Protein AF-A0A436RVQ9-F1 (afdb_monomer_lite)

Sequence (102 aa):
MTLFRSNGDRVPAAIQAMAEEARAGRVDRREFLALASAFGASTAFAYGMLGLAAPTKALADEPKKGGTLHVAMSVKAQKDPRTYDWTEMANVTRCWLEPLVR

Secondary structure (DSSP, 8-state):
-------SS---HHHHHHHHHHHTTSS-HHHHHHHHHHTT--HHHHHHHTTPPP--S--PPP-------------PPP--GGG--SHHHHHHHTTTTGGG--

Foldseek 3Di:
DDDDDPPDPDFDPVLLVVLVCVLVVVDPLVVSVVVCVVRPQDQCRSCVSNVHDRDDDDPDPDPDDDDDDDDDDDDDDADDLVPDPDPNNCVVCPPPHNVVDD

Structure (mmCIF, N/CA/C/O backbone):
data_AF-A0A436RVQ9-F1
#
_entry.id   AF-A0A436RVQ9-F1
#
loop_
_atom_site.group_PDB
_atom_site.id
_atom_site.type_symbol
_atom_site.label_atom_id
_atom_site.label_alt_id
_atom_site.label_comp_id
_atom_site.label_asym_id
_atom_site.label_entity_id
_atom_site.label_seq_id
_atom_site.pdbx_PDB_ins_code
_atom_site.Cartn_x
_atom_site.Cartn_y
_atom_site.Cartn_z
_atom_site.occupancy
_atom_site.B_iso_or_equiv
_atom_site.auth_seq_id
_atom_site.auth_comp_id
_atom_site.auth_asym_id
_atom_site.auth_atom_id
_atom_site.pdbx_PDB_model_num
ATOM 1 N N . MET A 1 1 ? -26.306 -10.196 -12.284 1.00 55.06 1 MET A N 1
ATOM 2 C CA . MET A 1 1 ? -26.015 -10.164 -10.834 1.00 55.06 1 MET A CA 1
ATOM 3 C C . MET A 1 1 ? -27.069 -9.313 -10.159 1.00 55.06 1 MET A C 1
ATOM 5 O O . MET A 1 1 ? -27.193 -8.146 -10.504 1.00 55.06 1 MET A O 1
ATOM 9 N N . THR A 1 2 ? -27.851 -9.893 -9.254 1.00 60.16 2 THR A N 1
ATOM 10 C CA . THR A 1 2 ? -28.833 -9.144 -8.464 1.00 60.16 2 THR A CA 1
ATOM 11 C C . THR A 1 2 ? -28.090 -8.424 -7.345 1.00 60.16 2 THR A C 1
ATOM 13 O O . THR A 1 2 ? -27.433 -9.067 -6.530 1.00 60.16 2 THR A O 1
ATOM 16 N N . LEU A 1 3 ? -28.135 -7.093 -7.335 1.00 65.06 3 LEU A N 1
ATOM 17 C CA . LEU A 1 3 ? -27.547 -6.297 -6.260 1.00 65.06 3 LEU A CA 1
ATOM 18 C C . LEU A 1 3 ? -28.546 -6.236 -5.104 1.00 65.06 3 LEU A C 1
ATOM 20 O O . LEU A 1 3 ? -29.609 -5.633 -5.235 1.00 65.06 3 LEU A O 1
ATOM 24 N N . PHE A 1 4 ? -28.209 -6.855 -3.975 1.00 65.81 4 PHE A N 1
ATOM 25 C CA . PHE A 1 4 ? -28.985 -6.721 -2.746 1.00 65.81 4 PHE A CA 1
ATOM 26 C C . PHE A 1 4 ? -28.623 -5.398 -2.065 1.00 65.81 4 PHE A C 1
ATOM 28 O O . PHE A 1 4 ? -27.476 -5.181 -1.681 1.00 65.81 4 PHE A O 1
ATOM 35 N N . ARG A 1 5 ? -29.603 -4.498 -1.930 1.00 63.47 5 ARG A N 1
ATOM 36 C CA . ARG A 1 5 ? -29.487 -3.260 -1.149 1.00 63.47 5 ARG A CA 1
ATOM 37 C C . ARG A 1 5 ? -30.384 -3.354 0.079 1.00 63.47 5 ARG A C 1
ATOM 39 O O . ARG A 1 5 ? -31.573 -3.611 -0.053 1.00 63.47 5 ARG A O 1
ATOM 46 N N . SER A 1 6 ? -29.800 -3.122 1.254 1.00 69.38 6 SER A N 1
ATOM 47 C CA . SER A 1 6 ? -30.512 -3.084 2.540 1.00 69.38 6 SER A CA 1
ATOM 48 C C . SER A 1 6 ? -31.436 -1.859 2.662 1.00 69.38 6 SER A C 1
ATOM 50 O O . SER A 1 6 ? -32.491 -1.956 3.278 1.00 69.38 6 SER A O 1
ATOM 52 N N . ASN A 1 7 ? -31.072 -0.717 2.054 1.00 70.81 7 ASN A N 1
ATOM 53 C CA . ASN A 1 7 ? -31.764 0.583 2.176 1.00 70.81 7 ASN A CA 1
ATOM 54 C C . ASN A 1 7 ? -32.060 1.038 3.626 1.00 70.81 7 ASN A C 1
ATOM 56 O O . ASN A 1 7 ? -32.841 1.965 3.819 1.00 70.81 7 ASN A O 1
ATOM 60 N N . GLY A 1 8 ? -31.456 0.409 4.637 1.00 73.62 8 GLY A N 1
ATOM 61 C CA . GLY A 1 8 ? -31.634 0.756 6.041 1.00 73.62 8 GLY A CA 1
ATOM 62 C C . GLY A 1 8 ? -30.381 1.365 6.658 1.00 73.62 8 GLY A C 1
ATOM 63 O O . GLY A 1 8 ? -29.261 1.029 6.280 1.00 73.62 8 GLY A O 1
ATOM 64 N N . ASP A 1 9 ? -30.582 2.182 7.689 1.00 79.50 9 ASP A N 1
ATOM 65 C CA . ASP A 1 9 ? -29.515 2.842 8.458 1.00 79.50 9 ASP A CA 1
ATOM 66 C C . ASP A 1 9 ? -28.928 1.934 9.558 1.00 79.50 9 ASP A C 1
ATOM 68 O O . ASP A 1 9 ? -28.495 2.391 10.616 1.00 79.50 9 ASP A O 1
ATOM 72 N N . ARG A 1 10 ? -28.981 0.611 9.357 1.00 82.94 10 ARG A N 1
ATOM 73 C CA . ARG A 1 10 ? -28.591 -0.396 10.352 1.00 82.94 10 ARG A CA 1
ATOM 74 C C . ARG A 1 10 ? -27.724 -1.480 9.727 1.00 82.94 10 ARG A C 1
ATOM 76 O O . ARG A 1 10 ? -28.052 -2.025 8.675 1.00 82.94 10 ARG A O 1
ATOM 83 N N . VAL A 1 11 ? -26.659 -1.844 10.434 1.00 87.94 11 VAL A N 1
ATOM 84 C CA . VAL A 1 11 ? -25.868 -3.049 10.144 1.00 87.94 11 VAL A CA 1
ATOM 85 C C . VAL A 1 11 ? -26.605 -4.312 10.613 1.00 87.94 11 VAL A C 1
ATOM 87 O O . VAL A 1 11 ? -27.431 -4.222 11.531 1.00 87.94 11 VAL A O 1
ATOM 90 N N . PRO A 1 12 ? -26.305 -5.492 10.035 1.00 90.12 12 PRO A N 1
ATOM 91 C CA . PRO A 1 12 ? -26.886 -6.762 10.470 1.00 90.12 12 PRO A CA 1
ATOM 92 C C . PRO A 1 12 ? -26.710 -7.022 11.973 1.00 90.12 12 PRO A C 1
ATOM 94 O O . PRO A 1 12 ? -25.699 -6.638 12.561 1.00 90.12 12 PRO A O 1
ATOM 97 N N . ALA A 1 13 ? -27.654 -7.744 12.587 1.00 91.56 13 ALA A N 1
ATOM 98 C CA . ALA A 1 13 ? -27.618 -8.072 14.018 1.00 91.56 13 ALA A CA 1
ATOM 99 C C . ALA A 1 13 ? -26.332 -8.810 14.439 1.00 91.56 13 ALA A C 1
ATOM 101 O O . ALA A 1 13 ? -25.812 -8.570 15.525 1.00 91.56 13 ALA A O 1
ATOM 102 N N . ALA A 1 14 ? -25.774 -9.640 13.551 1.00 93.06 14 ALA A N 1
ATOM 103 C CA . ALA A 1 14 ? -24.494 -10.309 13.778 1.00 93.06 14 ALA A CA 1
ATOM 104 C C . ALA A 1 14 ? -23.338 -9.314 13.996 1.00 93.06 14 ALA A C 1
ATOM 106 O O . ALA A 1 14 ? -22.506 -9.531 14.868 1.00 93.06 14 ALA A O 1
ATOM 107 N N . ILE A 1 15 ? -23.318 -8.190 13.268 1.00 93.75 15 ILE A N 1
ATOM 108 C CA . ILE A 1 15 ? -22.303 -7.138 13.444 1.00 93.75 15 ILE A CA 1
ATOM 109 C C . ILE A 1 15 ? -22.501 -6.401 14.769 1.00 93.75 15 ILE A C 1
ATOM 111 O O . ILE A 1 15 ? -21.524 -6.036 15.414 1.00 93.75 15 ILE A O 1
ATOM 115 N N . GLN A 1 16 ? -23.745 -6.224 15.217 1.00 92.56 16 GLN A N 1
ATOM 116 C CA . GLN A 1 16 ? -24.023 -5.625 16.527 1.00 92.56 16 GLN A CA 1
ATOM 117 C C . GLN A 1 16 ? -23.541 -6.528 17.670 1.00 92.56 16 GLN A C 1
ATOM 119 O O . GLN A 1 16 ? -22.884 -6.048 18.586 1.00 92.56 16 GLN A O 1
ATOM 124 N N . ALA A 1 17 ? -23.793 -7.839 17.591 1.00 94.31 17 ALA A N 1
ATOM 125 C CA . ALA A 1 17 ? -23.275 -8.801 18.564 1.00 94.31 17 ALA A CA 1
ATOM 126 C C . ALA A 1 17 ? -21.735 -8.850 18.554 1.00 94.31 17 ALA A C 1
ATOM 128 O O . ALA A 1 17 ? -21.102 -8.817 19.609 1.00 94.31 17 ALA A O 1
ATOM 129 N N . MET A 1 18 ? -21.132 -8.827 17.361 1.00 94.88 18 MET A N 1
ATOM 130 C CA . MET A 1 18 ? -19.678 -8.789 17.194 1.00 94.88 18 MET A CA 1
ATOM 131 C C . MET A 1 18 ? -19.052 -7.518 17.787 1.00 94.88 18 MET A C 1
ATOM 133 O O . MET A 1 18 ? -17.925 -7.567 18.270 1.00 94.88 18 MET A O 1
ATOM 137 N N . ALA A 1 19 ? -19.769 -6.389 17.801 1.00 94.25 19 ALA A N 1
ATOM 138 C CA . ALA A 1 19 ? -19.296 -5.168 18.453 1.00 94.25 19 ALA A CA 1
ATOM 139 C C . ALA A 1 19 ? -19.114 -5.359 19.967 1.00 94.25 19 ALA A C 1
ATOM 141 O O . ALA A 1 19 ? -18.114 -4.906 20.525 1.00 94.25 19 ALA A O 1
ATOM 142 N N . GLU A 1 20 ? -20.037 -6.065 20.626 1.00 94.12 20 GLU A N 1
ATOM 143 C CA . GLU A 1 20 ? -19.937 -6.388 22.055 1.00 94.12 20 GLU A CA 1
ATOM 144 C C . GLU A 1 20 ? -18.806 -7.388 22.335 1.00 94.12 20 GLU A C 1
ATOM 146 O O . GLU A 1 20 ? -18.084 -7.266 23.324 1.00 94.12 20 GLU A O 1
ATOM 151 N N . GLU A 1 21 ? -18.588 -8.354 21.441 1.00 94.44 21 GLU A N 1
ATOM 152 C CA . GLU A 1 21 ? -17.457 -9.284 21.534 1.00 94.44 21 GLU A CA 1
ATOM 153 C C . GLU A 1 21 ? -16.108 -8.590 21.333 1.00 94.44 21 GLU A C 1
ATOM 155 O O . GLU A 1 21 ? -15.167 -8.853 22.085 1.00 94.44 21 GLU A O 1
ATOM 160 N N . ALA A 1 22 ? -16.022 -7.668 20.374 1.00 93.94 22 ALA A N 1
ATOM 161 C CA . ALA A 1 22 ? -14.835 -6.856 20.138 1.00 93.94 22 ALA A CA 1
ATOM 162 C C . ALA A 1 22 ? -14.562 -5.909 21.317 1.00 93.94 22 ALA A C 1
ATOM 164 O O . ALA A 1 22 ? -13.415 -5.756 21.735 1.00 93.94 22 ALA A O 1
ATOM 165 N N . ARG A 1 23 ? -15.608 -5.331 21.923 1.00 91.00 23 ARG A N 1
ATOM 166 C CA . ARG A 1 23 ? -15.490 -4.517 23.144 1.00 91.00 23 ARG A CA 1
ATOM 167 C C . ARG A 1 23 ? -15.010 -5.339 24.340 1.00 91.00 23 ARG A C 1
ATOM 169 O O . ARG A 1 23 ? -14.231 -4.845 25.148 1.00 91.00 23 ARG A O 1
ATOM 176 N N . ALA A 1 24 ? -15.430 -6.598 24.429 1.00 92.94 24 ALA A N 1
ATOM 177 C CA . ALA A 1 24 ? -14.962 -7.541 25.438 1.00 92.94 24 ALA A CA 1
ATOM 178 C C . ALA A 1 24 ? -13.587 -8.167 25.121 1.00 92.94 24 ALA A C 1
ATOM 180 O O . ALA A 1 24 ? -13.124 -9.015 25.883 1.00 92.94 24 ALA A O 1
ATOM 181 N N . GLY A 1 25 ? -12.947 -7.796 24.004 1.00 90.62 25 GLY A N 1
ATOM 182 C CA . GLY A 1 25 ? -11.640 -8.315 23.591 1.00 90.62 25 GLY A CA 1
ATOM 183 C C . GLY A 1 25 ? -11.645 -9.770 23.109 1.00 90.62 25 GLY A C 1
ATOM 184 O O . GLY A 1 25 ? -10.582 -10.375 23.007 1.00 90.62 25 GLY A O 1
ATOM 185 N N . ARG A 1 26 ? -12.819 -10.349 22.825 1.00 93.88 26 ARG A N 1
ATOM 186 C CA . ARG A 1 26 ? -12.957 -11.718 22.289 1.00 93.88 26 ARG A CA 1
ATOM 187 C C . ARG A 1 26 ? -12.795 -11.788 20.772 1.00 93.88 26 ARG A C 1
ATOM 189 O O . ARG A 1 26 ? -12.516 -12.856 20.242 1.00 93.88 26 ARG A O 1
ATOM 196 N N . VAL A 1 27 ? -12.969 -10.656 20.099 1.00 92.62 27 VAL A N 1
ATOM 197 C CA . VAL A 1 27 ? -12.795 -10.475 18.656 1.00 92.62 27 VAL A CA 1
ATOM 198 C C . VAL A 1 27 ? -11.759 -9.382 18.436 1.00 92.62 27 VAL A C 1
ATOM 200 O O . VAL A 1 27 ? -11.778 -8.362 19.132 1.00 92.62 27 VAL A O 1
ATOM 203 N N . ASP A 1 28 ? -10.864 -9.571 17.465 1.00 92.75 28 ASP A N 1
ATOM 204 C CA . ASP A 1 28 ? -9.877 -8.546 17.145 1.00 92.75 28 ASP A CA 1
ATOM 205 C C . ASP A 1 28 ? -10.558 -7.281 16.606 1.00 92.75 28 ASP A C 1
ATOM 207 O O . ASP A 1 28 ? -11.452 -7.311 15.753 1.00 92.75 28 ASP A O 1
ATOM 211 N N . ARG A 1 29 ? -10.101 -6.122 17.083 1.00 91.00 29 ARG A N 1
ATOM 212 C CA . ARG A 1 29 ? -10.661 -4.829 16.684 1.00 91.00 29 ARG A CA 1
ATOM 213 C C . ARG A 1 29 ? -10.586 -4.610 15.170 1.00 91.00 29 ARG A C 1
ATOM 215 O O . 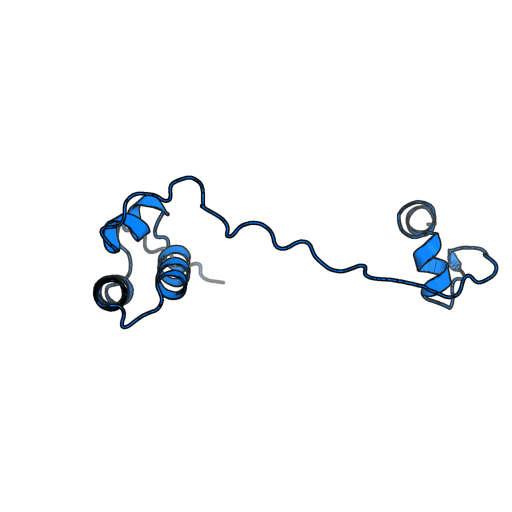ARG A 1 29 ? -11.509 -4.025 14.605 1.00 91.00 29 ARG A O 1
ATOM 222 N N . ARG A 1 30 ? -9.491 -5.000 14.508 1.00 91.19 30 ARG A N 1
ATOM 223 C CA . ARG A 1 30 ? -9.327 -4.795 13.058 1.00 91.19 30 ARG A CA 1
ATOM 224 C C . ARG A 1 30 ? -10.258 -5.707 12.277 1.00 91.19 30 ARG A C 1
ATOM 226 O O . ARG A 1 30 ? -10.819 -5.260 11.281 1.00 91.19 30 ARG A O 1
ATOM 233 N N . GLU A 1 31 ? -10.454 -6.933 12.750 1.00 93.44 31 GLU A N 1
ATOM 234 C CA . GLU A 1 31 ? -11.398 -7.882 12.161 1.00 93.44 31 GLU A CA 1
ATOM 235 C C . GLU A 1 31 ? -12.834 -7.346 12.212 1.00 93.44 31 GLU A C 1
ATOM 237 O O . GLU A 1 31 ? -13.507 -7.274 11.182 1.00 93.44 31 GLU A O 1
ATOM 242 N N . PHE A 1 32 ? -13.266 -6.851 13.376 1.00 94.88 32 PHE A N 1
ATOM 243 C CA . PHE A 1 32 ? -14.562 -6.188 13.508 1.00 94.88 32 PHE A CA 1
ATOM 244 C C . PHE A 1 32 ? -14.695 -4.981 12.570 1.00 94.88 32 PHE A C 1
ATOM 246 O O . PHE A 1 32 ? -15.699 -4.850 11.873 1.00 94.88 32 PHE A O 1
ATOM 253 N N . LEU A 1 33 ? -13.690 -4.096 12.527 1.00 92.88 33 LEU A N 1
ATOM 254 C CA . LEU A 1 33 ? -13.740 -2.901 11.678 1.00 92.88 33 LEU A CA 1
ATOM 255 C C . LEU A 1 33 ? -13.827 -3.263 10.191 1.00 92.88 33 LEU A C 1
ATOM 257 O O . LEU A 1 33 ? -14.554 -2.598 9.450 1.00 92.88 33 LEU A O 1
ATOM 261 N N . ALA A 1 34 ? -13.129 -4.315 9.758 1.00 93.94 34 ALA A N 1
ATOM 262 C CA . ALA A 1 34 ? -13.180 -4.797 8.383 1.00 93.94 34 ALA A CA 1
ATOM 263 C C . ALA A 1 34 ? -14.581 -5.312 8.024 1.00 93.94 34 ALA A C 1
ATOM 265 O O . ALA A 1 34 ? -15.152 -4.892 7.016 1.00 93.94 34 ALA A O 1
ATOM 266 N N . LEU A 1 35 ? -15.165 -6.157 8.878 1.00 94.38 35 LEU A N 1
ATOM 267 C CA . LEU A 1 35 ? -16.505 -6.707 8.670 1.00 94.38 35 LEU A CA 1
ATOM 268 C C . LEU A 1 35 ? -17.587 -5.630 8.741 1.00 94.38 35 LEU A C 1
ATOM 270 O O . LEU A 1 35 ? -18.404 -5.528 7.829 1.00 94.38 35 LEU A O 1
ATOM 274 N N . ALA A 1 36 ? -17.567 -4.772 9.760 1.00 93.25 36 ALA A N 1
ATOM 275 C CA . ALA A 1 36 ? -18.516 -3.671 9.882 1.00 93.25 36 ALA A CA 1
ATOM 276 C C . ALA A 1 36 ? -18.497 -2.775 8.631 1.00 93.25 36 ALA A C 1
ATOM 278 O O . ALA A 1 36 ? -19.558 -2.447 8.098 1.00 93.25 36 ALA A O 1
ATOM 279 N N . SER A 1 37 ? -17.307 -2.447 8.116 1.00 91.38 37 SER A N 1
ATOM 280 C CA . SER A 1 37 ? -17.151 -1.647 6.893 1.00 91.38 37 SER A CA 1
ATOM 281 C C . SER A 1 37 ? -17.681 -2.372 5.652 1.00 91.38 37 SER A C 1
ATOM 283 O O . SER A 1 37 ? -18.368 -1.763 4.834 1.00 91.38 37 SER A O 1
ATOM 285 N N . ALA A 1 38 ? -17.426 -3.679 5.524 1.00 91.69 38 ALA A N 1
ATOM 286 C CA . ALA A 1 38 ? -17.951 -4.492 4.425 1.00 91.69 38 ALA A CA 1
ATOM 287 C C . ALA A 1 38 ? -19.490 -4.532 4.409 1.00 91.69 38 ALA A C 1
ATOM 289 O O . ALA A 1 38 ? -20.099 -4.540 3.340 1.00 91.69 38 ALA A O 1
ATOM 290 N N . PHE A 1 39 ? -20.122 -4.487 5.587 1.00 89.50 39 PHE A N 1
ATOM 291 C CA . PHE A 1 39 ? -21.577 -4.403 5.745 1.00 89.50 39 PHE A CA 1
ATOM 292 C C . PHE A 1 39 ? -22.134 -2.969 5.724 1.00 89.50 39 PHE A C 1
ATOM 294 O O . PHE A 1 39 ? -23.308 -2.763 6.030 1.00 89.50 39 PHE A O 1
ATOM 301 N N . GLY A 1 40 ? -21.326 -1.982 5.329 1.00 87.88 40 GLY A N 1
ATOM 302 C CA . GLY A 1 40 ? -21.778 -0.611 5.087 1.00 87.88 40 GLY A CA 1
ATOM 303 C C . GLY A 1 40 ? -21.754 0.308 6.308 1.00 87.88 40 GLY A C 1
ATOM 304 O O . GLY A 1 40 ? -22.29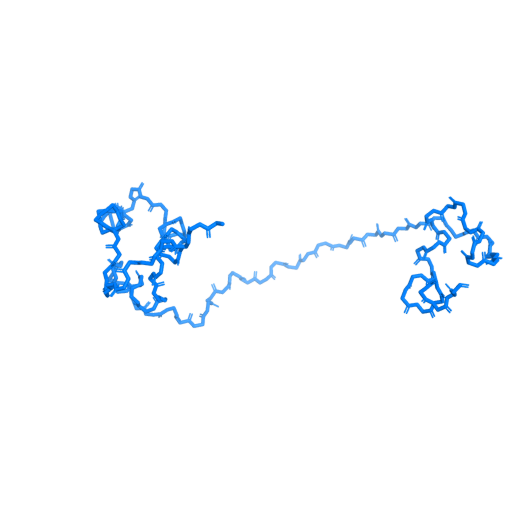0 1.413 6.235 1.00 87.88 40 GLY A O 1
ATOM 305 N N . ALA A 1 41 ? -21.126 -0.094 7.418 1.00 90.81 41 ALA A N 1
ATOM 306 C CA . ALA A 1 41 ? -20.842 0.835 8.507 1.00 90.81 41 ALA A CA 1
ATOM 307 C C . ALA A 1 41 ? -19.863 1.915 8.032 1.00 90.81 41 ALA A C 1
ATOM 309 O O . ALA A 1 41 ? -18.778 1.611 7.534 1.00 90.81 41 ALA A O 1
ATOM 310 N N . SER A 1 42 ? -20.204 3.185 8.249 1.00 88.88 42 SER A N 1
ATOM 311 C CA . SER A 1 42 ? -19.216 4.257 8.136 1.00 88.88 42 SER A CA 1
ATOM 312 C C . SER A 1 42 ? -18.159 4.125 9.239 1.00 88.88 42 SER A C 1
ATOM 314 O O . SER A 1 42 ? -18.420 3.550 10.298 1.00 88.88 42 SER A O 1
ATOM 316 N N . THR A 1 43 ? -16.980 4.720 9.039 1.00 86.56 43 THR A N 1
ATOM 317 C CA . THR A 1 43 ? -15.917 4.740 10.059 1.00 86.56 43 THR A CA 1
ATOM 318 C C . THR A 1 43 ? -16.426 5.285 11.393 1.00 86.56 43 THR A C 1
ATOM 320 O O . THR A 1 43 ? -16.179 4.691 12.436 1.00 86.56 43 THR A O 1
ATOM 323 N N . ALA A 1 44 ? -17.186 6.384 11.373 1.00 88.19 44 ALA A N 1
ATOM 324 C CA . ALA A 1 44 ? -17.747 6.969 12.590 1.00 88.19 44 ALA A CA 1
ATOM 325 C C . ALA A 1 44 ? -18.716 6.007 13.296 1.00 88.19 44 ALA A C 1
ATOM 327 O O . ALA A 1 44 ? -18.643 5.841 14.512 1.00 88.19 44 ALA A O 1
ATOM 328 N N . PHE A 1 45 ? -19.579 5.330 12.532 1.00 89.75 45 PHE A N 1
ATOM 329 C CA . PHE A 1 45 ? -20.540 4.380 13.082 1.00 89.75 45 PHE A CA 1
ATOM 330 C C . PHE A 1 45 ? -19.849 3.150 13.686 1.00 89.75 45 PHE A C 1
ATOM 332 O O . PHE A 1 45 ? -20.144 2.776 14.818 1.00 89.75 45 PHE A O 1
ATOM 339 N N . ALA A 1 46 ? -18.874 2.563 12.986 1.00 91.50 46 ALA A N 1
ATOM 340 C CA . ALA A 1 46 ? -18.130 1.402 13.473 1.00 91.50 46 ALA A CA 1
ATOM 341 C C . ALA A 1 46 ? -17.340 1.700 14.757 1.00 91.50 46 ALA A C 1
ATOM 343 O O . ALA A 1 46 ? -17.335 0.900 15.690 1.00 91.50 46 ALA A O 1
ATOM 344 N N . TYR A 1 47 ? -16.718 2.875 14.844 1.00 90.00 47 TYR A N 1
ATOM 345 C CA . TYR A 1 47 ? -16.019 3.298 16.058 1.00 90.00 47 TYR A CA 1
ATOM 346 C C . TYR A 1 47 ? -16.985 3.593 17.210 1.00 90.00 47 TYR A C 1
ATOM 348 O O . TYR A 1 47 ? -16.715 3.189 18.342 1.00 90.00 47 TYR A O 1
ATOM 356 N N . GLY A 1 48 ? -18.142 4.196 16.917 1.00 89.81 48 GLY A N 1
ATOM 357 C CA . GLY A 1 48 ? -19.222 4.377 17.887 1.00 89.81 48 GLY A CA 1
ATOM 358 C C . GLY A 1 48 ? -19.731 3.050 18.456 1.00 89.81 48 GLY A C 1
ATOM 359 O O . GLY A 1 48 ? -19.902 2.936 19.668 1.00 89.81 48 GLY A O 1
ATOM 360 N N . MET A 1 49 ? -19.874 2.013 17.620 1.00 90.81 49 MET A N 1
ATOM 361 C CA . MET A 1 49 ? -20.230 0.659 18.070 1.00 90.81 49 MET A CA 1
ATOM 362 C C . MET A 1 49 ? -19.202 0.071 19.047 1.00 90.81 49 MET A C 1
ATOM 364 O O . MET A 1 49 ? -19.577 -0.632 19.981 1.00 90.81 49 MET A O 1
ATOM 368 N N . LEU A 1 50 ? -17.916 0.395 18.901 1.00 90.19 50 LEU A N 1
ATOM 369 C CA . LEU A 1 50 ? -16.878 -0.032 19.846 1.00 90.19 50 LEU A CA 1
ATOM 370 C C . LEU A 1 50 ? -16.777 0.852 21.097 1.00 90.19 50 LEU A C 1
A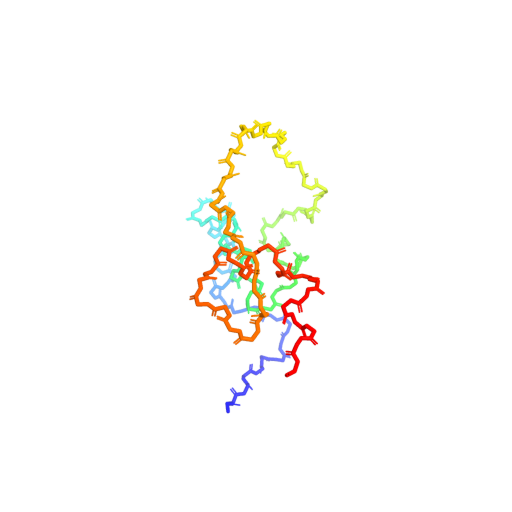TOM 372 O O . LEU A 1 50 ? -16.011 0.526 22.000 1.00 90.19 50 LEU A O 1
ATOM 376 N N . GLY A 1 51 ? -17.514 1.964 21.168 1.00 86.88 51 GLY A N 1
A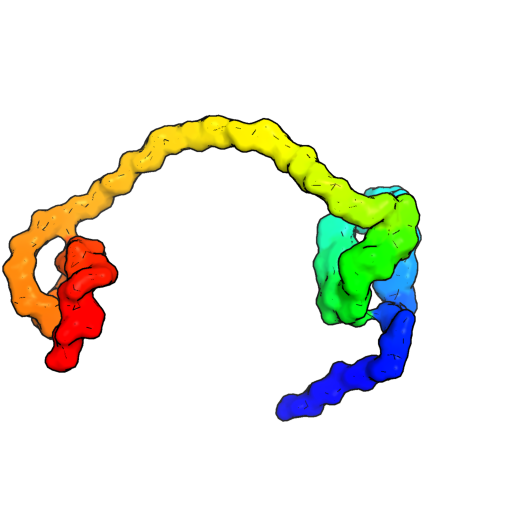TOM 377 C CA . GLY A 1 51 ? -17.325 2.970 22.217 1.00 86.88 51 GLY A CA 1
ATOM 378 C C . GLY A 1 51 ? -15.965 3.674 22.128 1.00 86.88 51 GLY A C 1
ATOM 379 O O . GLY A 1 51 ? -15.463 4.178 23.128 1.00 86.88 51 GLY A O 1
ATOM 380 N N . LEU A 1 52 ? -15.345 3.686 20.945 1.00 81.75 52 LEU A N 1
ATOM 381 C CA . LEU A 1 52 ? -14.050 4.314 20.708 1.00 81.75 52 LEU A CA 1
ATOM 382 C C . LEU A 1 52 ? -14.242 5.699 20.090 1.00 81.75 52 LEU A C 1
ATOM 384 O O . LEU A 1 52 ? -15.083 5.893 19.211 1.00 81.75 52 LEU A O 1
ATOM 388 N N . ALA A 1 53 ? -13.408 6.656 20.495 1.00 76.25 53 ALA A N 1
ATOM 389 C CA . ALA A 1 53 ? -13.299 7.920 19.777 1.00 76.25 53 ALA A CA 1
ATOM 390 C C . ALA A 1 53 ? -12.850 7.661 18.329 1.00 76.25 53 ALA A C 1
ATOM 392 O O . ALA A 1 53 ? -12.052 6.749 18.081 1.00 76.25 53 ALA A O 1
ATOM 393 N N . ALA A 1 54 ? -13.351 8.468 17.383 1.00 67.25 54 ALA A N 1
ATOM 394 C CA . ALA A 1 54 ? -12.903 8.439 15.992 1.00 67.25 54 ALA A CA 1
ATOM 395 C C . ALA A 1 54 ? -11.364 8.421 15.936 1.00 67.25 54 ALA A C 1
ATOM 397 O O . ALA A 1 54 ? -10.726 9.090 16.755 1.00 67.25 54 ALA A O 1
ATOM 398 N N . PRO A 1 55 ? -10.759 7.642 15.019 1.00 63.78 55 PRO A N 1
ATOM 399 C CA . PRO A 1 55 ? -9.318 7.457 15.009 1.00 63.78 55 PRO A CA 1
ATOM 400 C C . PRO A 1 55 ? -8.636 8.818 14.874 1.00 63.78 55 PRO A C 1
ATOM 402 O O . PRO A 1 55 ? -8.780 9.508 13.866 1.00 63.78 55 PRO A O 1
ATOM 405 N N . THR A 1 56 ? -7.904 9.208 15.914 1.00 62.56 56 THR A N 1
ATOM 406 C CA . THR A 1 56 ? -6.944 10.305 15.843 1.00 62.56 56 THR A CA 1
ATOM 407 C C . THR A 1 56 ? -5.809 9.897 14.903 1.00 62.56 56 THR A C 1
ATOM 409 O O . THR A 1 56 ? -5.705 8.721 14.535 1.00 62.56 56 THR A O 1
ATOM 412 N N . LYS A 1 57 ? -4.977 10.858 14.466 1.00 60.31 57 LYS A N 1
ATOM 413 C CA . LYS A 1 57 ? -3.780 10.557 13.658 1.00 60.31 57 LYS A CA 1
ATOM 414 C C . LYS A 1 57 ? -3.100 9.328 14.247 1.00 60.31 57 LYS A C 1
ATOM 416 O O . LYS A 1 57 ? -2.732 9.348 15.420 1.00 60.31 57 LYS A O 1
ATOM 421 N N . ALA A 1 58 ? -3.015 8.266 13.447 1.00 59.38 58 ALA A N 1
ATOM 422 C CA . ALA A 1 58 ? -2.433 7.017 13.889 1.00 59.38 58 ALA A CA 1
ATOM 423 C C . ALA A 1 58 ? -1.046 7.325 14.456 1.00 59.38 58 ALA A C 1
ATOM 425 O O . ALA A 1 58 ? -0.183 7.837 13.740 1.00 59.38 58 ALA A O 1
ATOM 426 N N . LEU A 1 59 ? -0.851 7.032 15.741 1.00 57.84 59 LEU A N 1
ATOM 427 C CA . LEU A 1 59 ? 0.474 6.831 16.306 1.00 57.84 59 LEU A CA 1
ATOM 428 C C . LEU A 1 59 ? 0.969 5.532 15.671 1.00 57.84 59 LEU A C 1
ATOM 430 O O . LEU A 1 59 ? 0.806 4.452 16.230 1.00 57.84 59 LEU A O 1
ATOM 434 N N . ALA A 1 60 ? 1.412 5.617 14.416 1.00 60.91 60 ALA A N 1
ATOM 435 C CA . ALA A 1 60 ? 2.161 4.535 13.815 1.00 60.91 60 ALA A CA 1
ATOM 436 C C . ALA A 1 60 ? 3.353 4.278 14.738 1.00 60.91 60 ALA A C 1
ATOM 438 O O . ALA A 1 60 ? 3.981 5.239 15.193 1.00 60.91 60 ALA A O 1
ATOM 439 N N . ASP A 1 61 ? 3.635 3.006 15.023 1.00 63.66 61 ASP A N 1
ATOM 440 C CA . ASP A 1 61 ? 4.907 2.644 15.637 1.00 63.66 61 ASP A CA 1
ATOM 441 C C . ASP A 1 61 ? 6.029 3.350 14.877 1.00 63.66 61 ASP A C 1
ATOM 443 O O . ASP A 1 61 ? 5.974 3.478 13.646 1.00 63.66 61 ASP A O 1
ATOM 447 N N . GLU A 1 62 ? 7.019 3.838 15.621 1.00 69.94 62 GLU A N 1
ATOM 448 C CA . GLU A 1 62 ? 8.152 4.555 15.055 1.00 69.94 62 GLU A CA 1
ATOM 449 C C . GLU A 1 62 ? 8.722 3.727 13.892 1.00 69.94 62 GLU A C 1
ATOM 451 O O . GLU A 1 62 ? 9.030 2.541 14.082 1.00 69.94 62 GLU A O 1
ATOM 456 N N . PRO A 1 63 ? 8.770 4.282 12.663 1.00 66.81 63 PRO A N 1
ATOM 457 C CA . PRO A 1 63 ? 9.116 3.506 11.487 1.00 66.81 63 PRO A CA 1
ATOM 458 C C . PRO A 1 63 ? 10.491 2.883 11.701 1.00 66.81 63 PRO A C 1
ATOM 460 O O . PRO A 1 63 ? 11.510 3.573 11.755 1.00 66.81 63 PRO A O 1
ATOM 463 N N . LYS A 1 64 ? 10.524 1.554 11.841 1.00 75.94 64 LYS A N 1
ATOM 464 C CA . LYS A 1 64 ? 11.781 0.824 11.970 1.00 75.94 64 LYS A CA 1
ATOM 465 C C . LYS A 1 64 ? 12.564 1.037 10.686 1.00 75.94 64 LYS A C 1
ATOM 467 O O . LYS A 1 64 ? 12.078 0.718 9.599 1.00 75.94 64 LYS A O 1
ATOM 472 N N . LYS A 1 65 ? 13.779 1.570 10.810 1.00 79.44 65 LYS A N 1
ATOM 473 C CA . LYS A 1 65 ? 14.694 1.700 9.678 1.00 79.44 65 LYS A CA 1
ATOM 474 C C . LYS A 1 65 ? 14.905 0.307 9.076 1.00 79.44 65 LYS A C 1
ATOM 476 O O . LYS A 1 65 ? 15.459 -0.573 9.732 1.00 79.44 65 LYS A O 1
ATOM 481 N N . GLY A 1 66 ? 14.411 0.109 7.855 1.00 82.56 66 GLY A N 1
ATOM 482 C CA . GLY A 1 66 ? 14.621 -1.125 7.105 1.00 82.56 66 GLY A CA 1
ATOM 483 C C . GLY A 1 66 ? 16.107 -1.366 6.817 1.00 82.56 66 GLY A C 1
ATOM 484 O O . GLY A 1 66 ? 16.936 -0.463 6.939 1.00 82.56 66 GLY A O 1
ATOM 485 N N . GLY A 1 67 ? 16.446 -2.597 6.436 1.00 87.38 67 GLY A N 1
ATOM 486 C CA . GLY A 1 67 ? 17.784 -2.936 5.948 1.00 87.38 67 GLY A CA 1
ATOM 487 C C . GLY A 1 67 ? 18.018 -2.498 4.497 1.00 87.38 67 GLY A C 1
ATOM 488 O O . GLY A 1 67 ? 17.106 -2.025 3.818 1.00 87.38 67 GLY A O 1
ATOM 489 N N . THR A 1 68 ? 19.243 -2.696 4.002 1.00 91.94 68 THR A N 1
ATOM 490 C CA . THR A 1 68 ? 19.587 -2.447 2.594 1.00 91.94 68 THR A CA 1
ATOM 491 C C . THR A 1 68 ? 19.235 -3.661 1.738 1.00 91.94 68 THR A C 1
ATOM 493 O O . THR A 1 68 ? 19.872 -4.710 1.850 1.00 91.94 68 THR A O 1
ATOM 496 N N . LEU A 1 69 ? 18.250 -3.515 0.851 1.00 90.19 69 LEU A N 1
ATOM 497 C CA . LEU A 1 69 ? 17.946 -4.506 -0.178 1.00 90.19 69 LEU A CA 1
ATOM 498 C C . LEU A 1 69 ? 18.853 -4.269 -1.395 1.00 90.19 69 LEU A C 1
ATOM 500 O O . LEU A 1 69 ? 18.746 -3.240 -2.059 1.00 90.19 69 LEU A O 1
ATOM 504 N N . HIS A 1 70 ? 19.724 -5.231 -1.700 1.00 92.31 70 HIS A N 1
ATOM 505 C CA . HIS A 1 70 ? 20.509 -5.224 -2.934 1.00 92.31 70 HIS A CA 1
ATOM 506 C C . HIS A 1 70 ? 19.764 -6.029 -4.000 1.00 92.31 70 HIS A C 1
ATOM 508 O O . HIS A 1 70 ? 19.556 -7.230 -3.839 1.00 92.31 70 HIS A O 1
ATOM 514 N N . VAL A 1 71 ? 19.358 -5.366 -5.082 1.00 90.75 71 VAL A N 1
ATOM 515 C CA . VAL A 1 71 ? 18.716 -5.998 -6.243 1.00 90.75 71 VAL A CA 1
ATOM 516 C C . VAL A 1 71 ? 19.651 -5.847 -7.428 1.00 90.75 71 VAL A C 1
ATOM 518 O O . VAL A 1 71 ? 20.111 -4.747 -7.726 1.00 90.75 71 VAL A O 1
ATOM 521 N N . ALA A 1 72 ? 19.922 -6.957 -8.103 1.00 92.81 72 ALA A N 1
ATOM 522 C CA . ALA A 1 72 ? 20.705 -6.991 -9.325 1.00 92.81 72 ALA A CA 1
ATOM 523 C C . ALA A 1 72 ? 19.978 -7.841 -10.368 1.00 92.81 72 ALA A C 1
ATOM 525 O O . ALA A 1 72 ? 19.295 -8.807 -10.031 1.00 92.81 72 ALA A O 1
ATOM 526 N N . MET A 1 73 ? 20.154 -7.487 -11.637 1.00 93.31 73 MET A N 1
ATOM 527 C CA . MET A 1 73 ? 19.742 -8.306 -12.771 1.00 93.31 73 MET A CA 1
ATOM 528 C C . MET A 1 73 ? 20.835 -8.277 -13.834 1.00 93.31 73 MET A C 1
ATOM 530 O O . MET A 1 73 ? 21.584 -7.303 -13.938 1.00 93.31 73 MET A O 1
ATOM 534 N N . SER A 1 74 ? 20.935 -9.333 -14.633 1.00 92.88 74 SER A N 1
ATOM 535 C CA . SER A 1 74 ? 21.884 -9.368 -15.742 1.00 92.88 74 SER A CA 1
ATOM 536 C C . SER A 1 74 ? 21.491 -8.362 -16.824 1.00 92.88 74 SER A C 1
ATOM 538 O O . SER A 1 74 ? 20.382 -8.414 -17.350 1.00 92.88 74 SER A O 1
ATOM 540 N N . VAL A 1 75 ? 22.419 -7.481 -17.204 1.00 91.50 75 VAL A N 1
ATOM 541 C CA . VAL A 1 75 ? 22.220 -6.543 -18.316 1.00 91.50 75 VAL A CA 1
ATOM 542 C C . VAL A 1 75 ? 22.704 -7.196 -19.604 1.00 91.50 75 VAL A C 1
ATOM 544 O O . VAL A 1 75 ? 23.890 -7.474 -19.770 1.00 91.50 75 VAL A O 1
ATOM 547 N N . LYS A 1 76 ? 21.766 -7.466 -20.510 1.00 90.31 76 LYS A N 1
ATOM 548 C CA . LYS A 1 76 ? 22.041 -8.039 -21.832 1.00 90.31 76 LYS A CA 1
ATOM 549 C C . LYS A 1 76 ? 22.150 -6.922 -22.877 1.00 90.31 76 LYS A C 1
ATOM 551 O O . LYS A 1 76 ? 21.627 -5.825 -22.676 1.00 90.31 76 LYS A O 1
ATOM 556 N N . ALA A 1 77 ? 22.815 -7.206 -23.997 1.00 92.00 77 ALA A N 1
ATOM 557 C CA . ALA A 1 77 ? 22.866 -6.285 -25.130 1.00 92.00 77 ALA A CA 1
ATOM 558 C C . ALA A 1 77 ? 21.452 -6.028 -25.673 1.00 92.00 77 ALA A C 1
ATOM 560 O O . ALA A 1 77 ? 20.687 -6.971 -25.873 1.00 92.00 77 ALA A O 1
ATOM 561 N N . GLN A 1 78 ? 21.105 -4.760 -25.892 1.00 89.88 78 GLN A N 1
ATOM 562 C CA . GLN A 1 78 ? 19.764 -4.372 -26.319 1.00 89.88 78 GLN A CA 1
ATOM 563 C C . GLN A 1 78 ? 19.567 -4.601 -27.821 1.00 89.88 78 GLN A C 1
ATOM 565 O O . GLN A 1 78 ? 20.467 -4.357 -28.623 1.00 89.88 78 GLN A O 1
ATOM 570 N N . LYS A 1 79 ? 18.368 -5.059 -28.182 1.00 89.00 79 LYS A N 1
ATOM 571 C CA . LYS A 1 79 ? 17.890 -5.242 -29.562 1.00 89.00 79 LYS A CA 1
ATOM 572 C C . LYS A 1 79 ? 16.565 -4.505 -29.756 1.00 89.00 79 LYS A C 1
ATOM 574 O O . LYS A 1 79 ? 16.113 -3.820 -28.839 1.00 89.00 79 LYS A O 1
ATOM 579 N N . ASP A 1 80 ? 15.952 -4.656 -30.928 1.00 88.38 80 ASP A N 1
ATOM 580 C CA . ASP A 1 80 ? 14.609 -4.131 -31.186 1.00 88.38 80 ASP A CA 1
ATOM 581 C C . ASP A 1 80 ? 13.626 -4.647 -30.111 1.00 88.38 80 ASP A C 1
ATOM 583 O O . ASP A 1 80 ? 13.516 -5.871 -29.947 1.00 88.38 80 ASP A O 1
ATOM 587 N N . PRO A 1 81 ? 12.908 -3.763 -29.390 1.00 89.31 81 PRO A N 1
ATOM 588 C CA . PRO A 1 81 ? 11.979 -4.169 -28.341 1.00 89.31 81 PRO A CA 1
ATOM 589 C C . PRO A 1 81 ? 10.908 -5.179 -28.768 1.00 89.31 81 PRO A C 1
ATOM 591 O O . PRO A 1 81 ? 10.504 -6.004 -27.953 1.00 89.31 81 PRO A O 1
ATOM 594 N N . ARG A 1 82 ? 10.503 -5.208 -30.048 1.00 87.19 82 ARG A N 1
ATOM 595 C CA . ARG A 1 82 ? 9.542 -6.200 -30.588 1.00 87.19 82 ARG A CA 1
ATOM 596 C C . ARG A 1 82 ? 10.070 -7.624 -30.545 1.00 87.19 82 ARG A C 1
ATOM 598 O O . ARG A 1 82 ? 9.307 -8.576 -30.659 1.00 87.19 82 ARG A O 1
ATOM 605 N N . THR A 1 83 ? 11.386 -7.760 -30.460 1.00 90.38 83 THR A N 1
ATOM 606 C CA . THR A 1 83 ? 12.087 -9.037 -30.574 1.00 90.38 83 THR A CA 1
ATOM 607 C C . THR A 1 83 ? 12.624 -9.529 -29.240 1.00 90.38 83 THR A C 1
ATOM 609 O O . THR A 1 83 ? 13.344 -10.528 -29.223 1.00 90.38 83 THR A O 1
ATOM 612 N N . TYR A 1 84 ? 12.326 -8.846 -28.127 1.00 91.44 84 TYR A N 1
ATOM 613 C CA . TYR A 1 84 ? 12.737 -9.295 -26.800 1.00 91.44 84 TYR A CA 1
ATOM 614 C C . TYR A 1 84 ? 12.227 -10.703 -26.514 1.00 91.44 84 TYR A C 1
ATOM 616 O O . TYR A 1 84 ? 11.036 -10.984 -26.508 1.00 91.44 84 TYR A O 1
ATOM 624 N N . ASP A 1 85 ? 13.186 -11.585 -26.284 1.00 89.88 85 ASP A N 1
ATOM 625 C CA . ASP A 1 85 ? 13.004 -12.968 -25.874 1.00 89.88 85 ASP A CA 1
ATOM 626 C C . ASP A 1 85 ? 13.057 -13.085 -24.351 1.00 89.88 85 ASP A C 1
ATOM 628 O O . ASP A 1 85 ? 12.314 -13.881 -23.788 1.00 89.88 85 ASP A O 1
ATOM 632 N N . TRP A 1 86 ? 13.872 -12.257 -23.680 1.00 88.19 86 TRP A N 1
ATOM 633 C CA . TRP A 1 86 ? 14.076 -12.317 -22.230 1.00 88.19 86 TRP A CA 1
ATOM 634 C C . TRP A 1 86 ? 13.552 -11.119 -21.444 1.00 88.19 86 TRP A C 1
ATOM 636 O O . TRP A 1 86 ? 13.587 -9.965 -21.878 1.00 88.19 86 TRP A O 1
ATOM 646 N N . THR A 1 87 ? 13.115 -11.412 -20.219 1.00 87.75 87 THR A N 1
ATOM 647 C CA . THR A 1 87 ? 12.494 -10.448 -19.308 1.00 87.75 87 THR A CA 1
ATOM 648 C C . THR A 1 87 ? 13.477 -9.392 -18.816 1.00 87.75 87 THR A C 1
ATOM 650 O O . THR A 1 87 ? 13.079 -8.245 -18.640 1.00 87.75 87 THR A O 1
ATOM 653 N N . GLU A 1 88 ? 14.766 -9.708 -18.657 1.00 90.81 88 GLU A N 1
ATOM 654 C CA . GLU A 1 88 ? 15.768 -8.718 -18.242 1.00 90.81 88 GLU A CA 1
ATOM 655 C C . GLU A 1 88 ? 15.971 -7.624 -19.295 1.00 90.81 88 GLU A C 1
ATOM 657 O O . GLU A 1 88 ? 16.251 -6.480 -18.946 1.00 90.81 88 GLU A O 1
ATOM 662 N N . MET A 1 89 ? 15.783 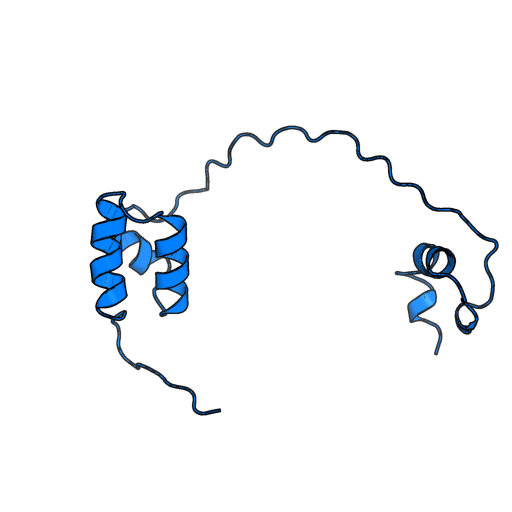-7.947 -20.579 1.00 92.19 89 MET A N 1
ATOM 663 C CA . MET A 1 89 ? 15.870 -6.968 -21.668 1.00 92.19 89 MET A CA 1
ATOM 664 C C . MET A 1 89 ? 14.711 -5.977 -21.592 1.00 92.19 89 MET A C 1
ATOM 666 O O . MET A 1 89 ? 14.935 -4.766 -21.603 1.00 92.19 89 MET A O 1
ATOM 670 N N . ALA A 1 90 ? 13.493 -6.502 -21.419 1.00 90.06 90 ALA A N 1
ATOM 671 C CA . ALA A 1 90 ? 12.289 -5.703 -21.241 1.00 90.06 90 ALA A CA 1
ATOM 672 C C . ALA A 1 90 ? 12.305 -4.906 -19.928 1.00 90.06 90 ALA A C 1
ATOM 674 O O . ALA A 1 90 ? 11.791 -3.800 -19.887 1.00 90.06 90 ALA A O 1
ATOM 675 N N . ASN A 1 91 ? 12.920 -5.404 -18.853 1.00 91.62 91 ASN A N 1
ATOM 676 C CA . ASN A 1 91 ? 12.977 -4.684 -17.576 1.00 91.62 91 ASN A CA 1
ATOM 677 C C . ASN A 1 91 ? 13.790 -3.382 -17.645 1.00 91.62 91 ASN A C 1
ATOM 679 O O . ASN A 1 91 ? 13.462 -2.437 -16.935 1.00 91.62 91 ASN A O 1
ATOM 683 N N . VAL A 1 92 ? 14.823 -3.310 -18.493 1.00 90.44 92 VAL A N 1
ATOM 684 C CA . VAL A 1 92 ? 15.614 -2.076 -18.692 1.00 90.44 92 VAL A CA 1
ATOM 685 C C . VAL A 1 92 ? 14.820 -1.011 -19.456 1.00 90.44 92 VAL A C 1
ATOM 687 O O . VAL A 1 92 ? 15.012 0.189 -19.259 1.00 90.44 92 VAL A O 1
ATOM 690 N N . THR A 1 93 ? 13.952 -1.442 -20.366 1.00 91.12 93 THR A N 1
ATOM 691 C CA . THR A 1 93 ? 13.220 -0.569 -21.294 1.00 91.12 93 THR A CA 1
ATOM 692 C C . THR A 1 93 ? 11.759 -0.361 -20.915 1.00 91.12 93 THR A C 1
ATOM 694 O O . THR A 1 93 ? 11.104 0.544 -21.449 1.00 91.12 93 THR A O 1
ATOM 697 N N . ARG A 1 94 ? 11.261 -1.139 -19.948 1.00 85.06 94 ARG A N 1
ATOM 698 C CA . ARG A 1 94 ? 9.994 -0.916 -19.258 1.00 85.06 94 ARG A CA 1
ATOM 699 C C . ARG A 1 94 ? 10.004 0.491 -18.689 1.00 85.06 94 ARG A C 1
ATOM 701 O O . ARG A 1 94 ? 11.004 0.953 -18.150 1.00 85.06 94 ARG A O 1
ATOM 708 N N . CYS A 1 95 ? 8.870 1.159 -18.842 1.00 85.44 95 CYS A N 1
ATOM 709 C CA . CYS A 1 95 ? 8.616 2.556 -18.486 1.00 85.44 95 CYS A CA 1
ATOM 710 C C . CYS A 1 95 ? 9.005 3.619 -19.525 1.00 85.44 95 CYS A C 1
ATOM 712 O O . CYS A 1 95 ? 8.526 4.739 -19.369 1.00 85.44 95 CYS A O 1
ATOM 714 N N . TRP A 1 96 ? 9.793 3.333 -20.574 1.00 84.06 96 T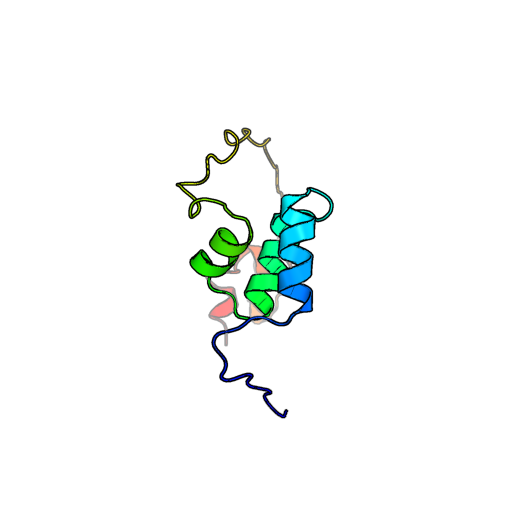RP A N 1
ATOM 715 C CA . TRP A 1 96 ? 10.139 4.390 -21.548 1.00 84.06 96 TRP A CA 1
ATOM 716 C C . TRP A 1 96 ? 10.200 3.977 -23.019 1.00 84.06 96 TRP A C 1
ATOM 718 O O . TRP A 1 96 ? 9.870 4.805 -23.860 1.00 84.06 96 TRP A O 1
ATOM 728 N N . LEU A 1 97 ? 10.586 2.743 -23.353 1.00 85.00 97 LEU A N 1
ATOM 729 C CA . LEU A 1 97 ? 10.743 2.328 -24.754 1.00 85.00 97 LEU A CA 1
ATOM 730 C C . LEU A 1 97 ? 9.845 1.151 -25.126 1.00 85.00 97 LEU A C 1
ATOM 732 O O . LEU A 1 97 ? 9.173 1.214 -26.148 1.00 85.00 97 LEU A O 1
ATOM 736 N N . GLU A 1 98 ? 9.784 0.118 -24.285 1.00 82.50 98 GLU A N 1
ATOM 737 C CA . GLU A 1 98 ? 8.951 -1.068 -24.525 1.00 82.50 98 GLU A CA 1
ATOM 738 C C . GLU A 1 98 ? 7.467 -0.744 -24.821 1.00 82.50 98 GLU A C 1
ATOM 740 O O . GLU A 1 98 ? 6.961 -1.248 -25.824 1.00 82.50 98 GLU A O 1
ATOM 745 N N . PRO A 1 99 ? 6.784 0.168 -24.095 1.00 79.31 99 PRO A N 1
ATOM 746 C CA . PRO A 1 99 ? 5.381 0.485 -24.379 1.00 79.31 99 PRO A CA 1
ATOM 747 C C . PRO A 1 99 ? 5.163 1.400 -25.598 1.00 79.31 99 PRO A C 1
ATOM 749 O O . PRO A 1 99 ? 4.019 1.639 -25.980 1.00 79.31 99 PRO A O 1
ATOM 752 N N . LEU A 1 100 ? 6.224 1.954 -26.195 1.00 79.19 100 LEU A N 1
ATOM 753 C CA . LEU A 1 100 ? 6.121 2.862 -27.347 1.00 79.19 100 LEU A CA 1
ATOM 754 C C . LEU A 1 100 ? 6.221 2.137 -28.690 1.00 79.19 100 LEU A C 1
ATOM 756 O O . LEU A 1 100 ? 6.047 2.759 -29.740 1.00 79.19 100 LEU A O 1
ATOM 760 N N . VAL A 1 101 ? 6.490 0.831 -28.669 1.00 76.94 101 VAL A N 1
ATOM 761 C CA . VAL A 1 101 ? 6.615 0.038 -29.884 1.00 76.94 101 VAL A CA 1
ATOM 762 C C . VAL A 1 101 ? 5.273 -0.609 -30.221 1.00 76.94 101 VAL A C 1
ATOM 764 O O . VAL A 1 101 ? 4.794 -1.486 -29.509 1.00 76.94 101 VAL A O 1
ATOM 767 N N . ARG A 1 102 ? 4.654 -0.134 -31.307 1.00 65.81 102 ARG A N 1
ATOM 768 C CA . ARG A 1 102 ? 3.444 -0.708 -31.921 1.00 65.81 102 ARG A CA 1
ATOM 769 C C . ARG A 1 102 ? 3.796 -1.896 -32.784 1.00 65.81 102 ARG A C 1
ATOM 771 O O . ARG A 1 102 ? 4.774 -1.760 -33.549 1.00 65.81 102 ARG A O 1
#

pLDDT: mean 84.69, std 10.77, range [55.06, 94.88]

Radius of gyration: 25.09 Å; chains: 1; bounding box: 55×24×57 Å